Protein AF-A0A6N1X9X9-F1 (afdb_monomer_lite)

pLDDT: mean 91.33, std 6.2, range [64.06, 96.06]

Structure (mmCIF, N/CA/C/O backbone):
data_AF-A0A6N1X9X9-F1
#
_entry.id   AF-A0A6N1X9X9-F1
#
loop_
_atom_site.group_PDB
_atom_site.id
_atom_site.type_symbol
_atom_site.label_atom_id
_atom_site.label_alt_id
_atom_site.label_comp_id
_atom_site.label_asym_id
_atom_site.label_entity_id
_atom_site.label_seq_id
_atom_site.pdbx_PDB_ins_code
_atom_site.Cartn_x
_atom_site.Cartn_y
_atom_site.Cartn_z
_atom_site.occupancy
_atom_site.B_iso_or_equiv
_atom_site.auth_seq_id
_atom_site.auth_comp_id
_atom_site.auth_asym_id
_atom_site.auth_atom_id
_atom_site.pdbx_PDB_model_num
ATOM 1 N N . MET A 1 1 ? 12.993 5.588 -9.348 1.00 64.06 1 MET A N 1
ATOM 2 C CA . MET A 1 1 ? 12.636 5.391 -7.919 1.00 64.06 1 MET A CA 1
ATOM 3 C C . MET A 1 1 ? 12.897 3.940 -7.534 1.00 64.06 1 MET A C 1
ATOM 5 O O . MET A 1 1 ? 12.648 3.083 -8.366 1.00 64.06 1 MET A O 1
ATOM 9 N N . SER A 1 2 ? 13.373 3.642 -6.319 1.00 86.94 2 SER A N 1
ATOM 10 C CA . SER A 1 2 ? 13.534 2.247 -5.869 1.00 86.94 2 SER A CA 1
ATOM 11 C C . SER A 1 2 ? 12.231 1.690 -5.282 1.00 86.94 2 SER A C 1
ATOM 13 O O . SER A 1 2 ? 11.487 2.414 -4.614 1.00 86.94 2 SER A O 1
ATOM 15 N N . GLY A 1 3 ? 11.970 0.391 -5.470 1.00 88.19 3 GLY A N 1
ATOM 16 C CA . GLY A 1 3 ? 10.787 -0.271 -4.902 1.00 88.19 3 GLY A CA 1
ATOM 17 C C . GLY A 1 3 ? 10.714 -0.175 -3.372 1.00 88.19 3 GLY A C 1
ATOM 18 O O . GLY A 1 3 ? 9.636 0.010 -2.815 1.00 88.19 3 GLY A O 1
ATOM 19 N N . ALA A 1 4 ? 11.861 -0.187 -2.683 1.00 90.88 4 ALA A N 1
ATOM 20 C CA . ALA A 1 4 ? 11.921 0.006 -1.232 1.00 90.88 4 ALA A CA 1
ATOM 21 C C . ALA A 1 4 ? 11.408 1.390 -0.794 1.00 90.88 4 ALA A C 1
ATOM 23 O O . ALA A 1 4 ? 10.678 1.497 0.192 1.00 90.88 4 ALA A O 1
ATOM 24 N N . ARG A 1 5 ? 11.737 2.449 -1.545 1.00 93.12 5 ARG A N 1
ATOM 25 C CA . ARG A 1 5 ? 11.286 3.811 -1.234 1.00 93.12 5 ARG A CA 1
ATOM 26 C C . ARG A 1 5 ? 9.786 3.977 -1.459 1.00 93.12 5 ARG A C 1
ATOM 28 O O . ARG A 1 5 ? 9.129 4.591 -0.624 1.00 93.12 5 ARG A O 1
ATOM 35 N N . ILE A 1 6 ? 9.243 3.388 -2.528 1.00 93.25 6 ILE A N 1
ATOM 36 C CA . ILE A 1 6 ? 7.792 3.376 -2.777 1.00 93.25 6 ILE A CA 1
ATOM 37 C C . ILE A 1 6 ? 7.084 2.668 -1.623 1.00 93.25 6 ILE A C 1
ATOM 39 O O . ILE A 1 6 ? 6.203 3.247 -1.001 1.00 93.25 6 ILE A O 1
ATOM 43 N N . ARG A 1 7 ? 7.531 1.464 -1.259 1.00 95.06 7 ARG A N 1
ATOM 44 C CA . ARG A 1 7 ? 6.960 0.687 -0.150 1.00 95.06 7 ARG A CA 1
ATOM 45 C C . ARG A 1 7 ? 6.910 1.483 1.158 1.00 95.06 7 ARG A C 1
ATOM 47 O O . ARG A 1 7 ? 5.887 1.490 1.837 1.00 95.06 7 ARG A O 1
ATOM 54 N N . ASN A 1 8 ? 7.998 2.174 1.497 1.00 94.94 8 ASN A N 1
ATOM 55 C CA . ASN A 1 8 ? 8.069 2.991 2.708 1.00 94.94 8 ASN A CA 1
ATOM 56 C C . ASN A 1 8 ? 7.120 4.193 2.649 1.00 94.94 8 ASN A C 1
ATOM 58 O O . ASN A 1 8 ? 6.443 4.470 3.637 1.00 94.94 8 ASN A O 1
ATOM 62 N N . LEU A 1 9 ? 7.020 4.860 1.495 1.00 94.50 9 LEU A N 1
ATOM 63 C CA . LEU A 1 9 ? 6.077 5.959 1.294 1.00 94.50 9 LEU A CA 1
ATOM 64 C C . LEU A 1 9 ? 4.624 5.493 1.447 1.00 94.50 9 LEU A C 1
ATOM 66 O O . LEU A 1 9 ? 3.843 6.152 2.127 1.00 94.50 9 LEU A O 1
ATOM 70 N N . LEU A 1 10 ? 4.276 4.338 0.870 1.00 94.69 10 LEU A N 1
ATOM 71 C CA . LEU A 1 10 ? 2.936 3.765 0.999 1.00 94.69 10 LEU A CA 1
ATOM 72 C C . LEU A 1 10 ? 2.605 3.454 2.461 1.00 94.69 10 LEU A C 1
ATOM 74 O O . LEU A 1 10 ? 1.556 3.865 2.945 1.00 94.69 10 LEU A O 1
ATOM 78 N N . ARG A 1 11 ? 3.519 2.805 3.197 1.00 95.38 11 ARG A N 1
ATOM 79 C CA . ARG A 1 11 ? 3.328 2.534 4.635 1.00 95.38 11 ARG A CA 1
ATOM 80 C C . ARG A 1 11 ? 3.136 3.807 5.442 1.00 95.38 11 ARG A C 1
ATOM 82 O O . ARG A 1 11 ? 2.250 3.862 6.287 1.00 95.38 11 ARG A O 1
ATOM 89 N N . PHE A 1 12 ? 3.974 4.811 5.195 1.00 95.31 12 PHE A N 1
ATOM 90 C CA . PHE A 1 12 ? 3.865 6.101 5.864 1.00 95.31 12 PHE A CA 1
ATOM 91 C C . PHE A 1 12 ? 2.504 6.748 5.592 1.00 95.31 12 PHE A C 1
ATOM 93 O O . PHE A 1 12 ? 1.845 7.190 6.529 1.00 95.31 12 PHE A O 1
ATOM 100 N N . ARG A 1 13 ? 2.041 6.736 4.337 1.00 94.56 13 ARG A N 1
ATOM 101 C CA . ARG A 1 13 ? 0.757 7.333 3.969 1.00 94.56 13 ARG A CA 1
ATOM 102 C C . ARG A 1 13 ? -0.438 6.602 4.580 1.00 94.56 13 ARG A C 1
ATOM 104 O O . ARG A 1 13 ? -1.329 7.268 5.087 1.00 94.56 13 ARG A O 1
ATOM 111 N N . LEU A 1 14 ? -0.435 5.267 4.586 1.00 94.50 14 LEU A N 1
ATOM 112 C CA . LEU A 1 14 ? -1.485 4.472 5.239 1.00 94.50 14 LEU A CA 1
ATOM 113 C C . LEU A 1 14 ? -1.587 4.805 6.733 1.00 94.50 14 LEU A C 1
ATOM 115 O O . LEU A 1 14 ? -2.678 5.059 7.229 1.00 94.50 14 LEU A O 1
ATOM 119 N N . ARG A 1 15 ? -0.444 4.933 7.422 1.00 95.12 15 ARG A N 1
ATOM 120 C CA . ARG A 1 15 ? -0.410 5.356 8.831 1.00 95.12 15 ARG A CA 1
ATOM 121 C C . ARG A 1 15 ? -0.980 6.758 9.046 1.00 95.12 15 ARG A C 1
ATOM 123 O O . ARG A 1 15 ? -1.667 6.968 10.035 1.00 95.12 15 ARG A O 1
ATOM 130 N N . GLN A 1 16 ? -0.716 7.704 8.142 1.00 96.06 16 GLN A N 1
ATOM 131 C CA . GLN A 1 16 ? -1.294 9.053 8.229 1.00 96.06 16 GLN A CA 1
ATOM 132 C C . GLN A 1 16 ? -2.817 9.066 8.056 1.00 96.06 16 GLN A C 1
ATOM 134 O O . GLN A 1 16 ? -3.471 9.932 8.621 1.00 96.06 16 GLN A O 1
ATOM 139 N N . LEU A 1 17 ? -3.363 8.135 7.272 1.00 93.31 17 LEU A N 1
ATOM 140 C CA . LEU A 1 17 ? -4.806 7.982 7.067 1.00 93.31 17 LEU A CA 1
ATOM 141 C C . LEU A 1 17 ? -5.477 7.154 8.174 1.00 93.31 17 LEU A C 1
ATOM 143 O O . LEU A 1 17 ? -6.689 6.994 8.161 1.00 93.31 17 LEU A O 1
ATOM 147 N N . GLY A 1 18 ? -4.706 6.587 9.109 1.00 95.00 18 GLY A N 1
ATOM 148 C CA . GLY A 1 18 ? -5.228 5.642 10.097 1.00 95.00 18 GLY A CA 1
ATOM 149 C C . GLY A 1 18 ? -5.628 4.284 9.510 1.00 95.00 18 GLY A C 1
ATOM 150 O O . GLY A 1 18 ? -6.258 3.496 10.204 1.00 95.00 18 GLY A O 1
ATOM 151 N N . TRP A 1 19 ? -5.255 3.992 8.260 1.00 95.12 19 TRP A N 1
ATOM 152 C CA . TRP A 1 19 ? -5.577 2.731 7.594 1.00 95.12 19 TRP A CA 1
ATOM 153 C C . TRP A 1 19 ? -4.598 1.628 7.997 1.00 95.12 19 TRP A C 1
ATOM 155 O O . TRP A 1 19 ? -3.383 1.847 8.118 1.00 95.12 19 TRP A O 1
ATOM 165 N N . GLN A 1 20 ? -5.106 0.408 8.132 1.00 94.00 20 GLN A N 1
ATOM 166 C CA . GLN A 1 20 ? -4.311 -0.765 8.423 1.00 94.00 20 GLN A CA 1
ATOM 167 C C . GLN A 1 20 ? -3.333 -1.052 7.280 1.00 94.00 20 GLN A C 1
ATOM 169 O O . GLN A 1 20 ? -3.673 -1.134 6.098 1.00 94.00 20 GLN A O 1
ATOM 174 N N . VAL A 1 21 ? -2.064 -1.242 7.644 1.00 93.56 21 VAL A N 1
ATOM 175 C CA . VAL A 1 21 ? -1.041 -1.643 6.678 1.00 93.56 21 VAL A CA 1
ATOM 176 C C . VAL A 1 21 ? -1.258 -3.121 6.330 1.00 93.56 21 VAL A C 1
ATOM 178 O O . VAL A 1 21 ? -1.228 -3.958 7.236 1.00 93.56 21 VAL A O 1
ATOM 181 N N . PRO A 1 22 ? -1.434 -3.479 5.045 1.00 93.62 22 PRO A N 1
ATOM 182 C CA . PRO A 1 22 ? -1.609 -4.868 4.648 1.00 93.62 22 PRO A CA 1
ATOM 183 C C . PRO A 1 22 ? -0.315 -5.662 4.857 1.00 93.62 22 PRO A C 1
ATOM 185 O O . PRO A 1 22 ? 0.785 -5.103 4.940 1.00 93.62 22 PRO A O 1
ATOM 188 N N . VAL A 1 23 ? -0.437 -6.990 4.884 1.00 94.25 23 VAL A N 1
ATOM 189 C CA . VAL A 1 23 ? 0.718 -7.894 4.992 1.00 94.25 23 VAL A CA 1
ATOM 190 C C . VAL A 1 23 ? 1.769 -7.596 3.917 1.00 94.25 23 VAL A C 1
ATOM 192 O O . VAL A 1 23 ? 1.439 -7.223 2.788 1.00 94.25 23 VAL A O 1
ATOM 195 N N . ALA A 1 24 ? 3.049 -7.780 4.262 1.00 92.62 24 ALA A N 1
ATOM 196 C CA . ALA A 1 24 ? 4.175 -7.356 3.427 1.00 92.62 24 ALA A CA 1
ATOM 197 C C . ALA A 1 24 ? 4.075 -7.859 1.979 1.00 92.62 24 ALA A C 1
ATOM 199 O O . ALA A 1 24 ? 4.221 -7.063 1.061 1.00 92.62 24 ALA A O 1
ATOM 200 N N . ALA A 1 25 ? 3.712 -9.128 1.770 1.00 94.62 25 ALA A N 1
ATOM 201 C CA . ALA A 1 25 ? 3.567 -9.710 0.435 1.00 94.62 25 ALA A CA 1
ATOM 202 C C . ALA A 1 25 ? 2.536 -8.978 -0.447 1.00 94.62 25 ALA A C 1
ATOM 204 O O . ALA A 1 25 ? 2.774 -8.766 -1.634 1.00 94.62 25 ALA A O 1
ATOM 205 N N . ARG A 1 26 ? 1.407 -8.546 0.131 1.00 94.44 26 ARG A N 1
ATOM 206 C CA . ARG A 1 26 ? 0.343 -7.820 -0.582 1.00 94.44 26 ARG A CA 1
ATOM 207 C C . ARG A 1 26 ? 0.818 -6.427 -0.993 1.00 94.44 26 ARG A C 1
ATOM 209 O O . ARG A 1 26 ? 0.584 -5.997 -2.120 1.00 94.44 26 ARG A O 1
ATOM 216 N N . LEU A 1 27 ? 1.514 -5.740 -0.087 1.00 95.19 27 LEU A N 1
ATOM 217 C CA . LEU A 1 27 ? 2.098 -4.432 -0.371 1.00 95.19 27 LEU A CA 1
ATOM 218 C C . LEU A 1 27 ? 3.215 -4.529 -1.416 1.00 95.19 27 LEU A C 1
ATOM 220 O O . LEU A 1 27 ? 3.317 -3.680 -2.296 1.00 95.19 27 LEU A O 1
ATOM 224 N N . ASP A 1 28 ? 4.039 -5.568 -1.330 1.00 95.31 28 ASP A N 1
ATOM 225 C CA . ASP A 1 28 ? 5.145 -5.807 -2.249 1.00 95.31 28 ASP A CA 1
ATOM 226 C C . ASP A 1 28 ? 4.638 -6.108 -3.656 1.00 95.31 28 ASP A C 1
ATOM 228 O O . ASP A 1 28 ? 5.170 -5.558 -4.619 1.00 95.31 28 ASP A O 1
ATOM 232 N N . GLU A 1 29 ? 3.574 -6.903 -3.778 1.00 95.75 29 GLU A N 1
ATOM 233 C CA . GLU A 1 29 ? 2.911 -7.147 -5.055 1.00 95.75 29 GLU A CA 1
ATOM 234 C C . GLU A 1 29 ? 2.359 -5.860 -5.663 1.00 95.75 29 GLU A C 1
ATOM 236 O O . GLU A 1 29 ? 2.613 -5.573 -6.830 1.00 95.75 29 GLU A O 1
ATOM 241 N N . PHE A 1 30 ? 1.691 -5.030 -4.865 1.00 95.25 30 PHE A N 1
ATOM 242 C CA . PHE A 1 30 ? 1.208 -3.744 -5.350 1.00 95.25 30 PHE A CA 1
ATOM 243 C C . PHE A 1 30 ? 2.356 -2.837 -5.822 1.00 95.25 30 PHE A C 1
ATOM 245 O O . PHE A 1 30 ? 2.270 -2.234 -6.888 1.00 95.25 30 PHE A O 1
ATOM 252 N N . VAL A 1 31 ? 3.477 -2.787 -5.093 1.00 94.88 31 VAL A N 1
ATOM 253 C CA 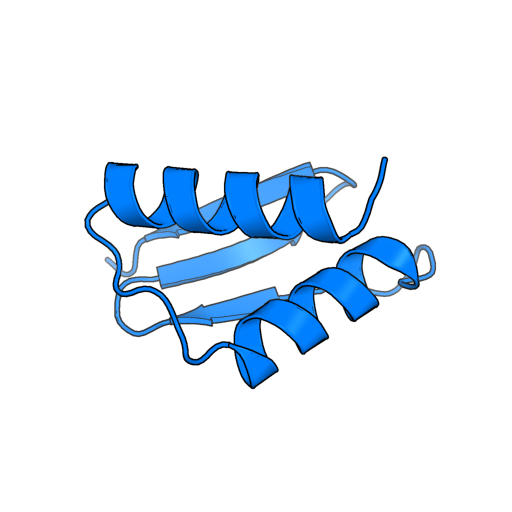. VAL A 1 31 ? 4.677 -2.046 -5.524 1.00 94.88 31 VAL A CA 1
ATOM 254 C C . VAL A 1 31 ? 5.244 -2.602 -6.831 1.00 94.88 31 VAL A C 1
ATOM 256 O O . VAL A 1 31 ? 5.637 -1.817 -7.693 1.00 94.88 31 VAL A O 1
ATOM 259 N N . ARG A 1 32 ? 5.27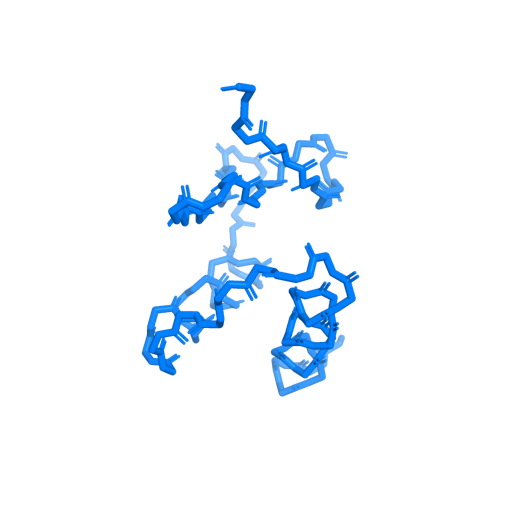9 -3.931 -7.007 1.00 94.12 32 ARG A N 1
ATOM 260 C CA . ARG A 1 32 ? 5.688 -4.543 -8.281 1.00 94.12 32 ARG A CA 1
ATOM 261 C C . ARG A 1 32 ? 4.776 -4.090 -9.413 1.00 94.12 32 ARG A C 1
ATOM 263 O O . ARG A 1 32 ? 5.287 -3.639 -10.430 1.00 94.12 32 ARG A O 1
ATOM 270 N N . GLN A 1 33 ? 3.461 -4.135 -9.211 1.00 93.44 33 GLN A N 1
ATOM 271 C CA . GLN A 1 33 ? 2.479 -3.690 -10.198 1.00 93.44 33 GLN A CA 1
ATOM 272 C C . GLN A 1 33 ? 2.619 -2.201 -10.525 1.00 93.44 33 GLN A C 1
ATOM 274 O O . GLN A 1 33 ? 2.566 -1.844 -11.693 1.00 93.44 33 GLN A O 1
ATOM 279 N N . LEU A 1 34 ? 2.867 -1.329 -9.542 1.00 91.88 34 LEU A N 1
ATOM 280 C CA . LEU A 1 34 ? 3.127 0.097 -9.793 1.00 91.88 34 LEU A CA 1
ATOM 281 C C . LEU A 1 34 ? 4.354 0.331 -10.683 1.00 91.88 34 LEU A C 1
ATOM 283 O O . LEU A 1 34 ? 4.377 1.287 -11.452 1.00 91.88 34 LEU A O 1
ATOM 287 N N . LEU A 1 35 ? 5.383 -0.508 -10.550 1.00 91.25 35 LEU A N 1
ATOM 288 C CA . LEU A 1 35 ? 6.637 -0.375 -11.292 1.00 91.25 35 LEU A CA 1
ATOM 289 C C . LEU A 1 35 ? 6.592 -1.017 -12.683 1.00 91.25 35 LEU A C 1
ATOM 291 O O . LEU A 1 35 ? 7.346 -0.594 -13.555 1.00 91.25 35 LEU A O 1
ATOM 295 N N . SER A 1 36 ? 5.765 -2.046 -12.879 1.00 90.38 36 SER A N 1
ATOM 296 C CA . SER A 1 36 ? 5.718 -2.837 -14.116 1.00 90.38 36 SER A CA 1
ATOM 297 C C . SER A 1 36 ? 4.437 -2.663 -14.932 1.00 90.38 36 SER A C 1
ATOM 299 O O . SER A 1 36 ? 4.350 -3.189 -16.042 1.00 90.38 36 SER A O 1
ATOM 301 N N . ALA A 1 37 ? 3.431 -1.960 -14.405 1.00 87.19 37 ALA A N 1
ATOM 302 C CA . ALA A 1 37 ? 2.186 -1.712 -15.115 1.00 87.19 37 ALA A CA 1
ATOM 303 C C . ALA A 1 37 ? 2.442 -0.934 -16.411 1.00 87.19 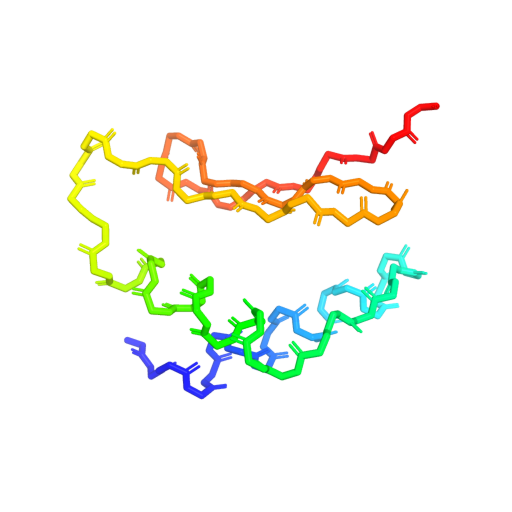37 ALA A C 1
ATOM 305 O O . ALA A 1 37 ? 2.977 0.172 -16.402 1.00 87.19 37 ALA A O 1
ATOM 306 N N . GLY A 1 38 ? 2.017 -1.527 -17.528 1.00 81.44 38 GLY A N 1
ATOM 307 C CA . GLY A 1 38 ? 1.866 -0.812 -18.791 1.00 81.44 38 GLY A CA 1
ATOM 308 C C . GLY A 1 38 ? 0.695 0.183 -18.745 1.00 81.44 38 GLY A C 1
ATOM 309 O O . GLY A 1 38 ? -0.105 0.137 -17.809 1.00 81.44 38 GLY A O 1
ATOM 310 N N . PRO A 1 39 ? 0.558 1.045 -19.765 1.00 78.00 39 PRO A N 1
ATOM 311 C CA . PRO A 1 39 ? -0.395 2.162 -19.783 1.00 78.00 39 PRO A CA 1
ATOM 312 C C . PRO A 1 39 ? -1.870 1.765 -19.585 1.00 78.00 39 PRO A C 1
ATOM 314 O O . PRO A 1 39 ? -2.620 2.545 -19.009 1.00 78.00 39 PRO A O 1
ATOM 317 N N . ASP A 1 40 ? -2.270 0.549 -19.972 1.00 85.19 40 ASP A N 1
ATOM 318 C CA . ASP A 1 40 ? -3.652 0.058 -19.808 1.00 85.19 40 ASP A CA 1
ATOM 319 C C . ASP A 1 40 ? -3.920 -0.628 -18.461 1.00 85.19 40 ASP A C 1
ATOM 321 O O . ASP A 1 40 ? -5.048 -1.030 -18.159 1.00 85.19 40 ASP A O 1
ATOM 325 N N . ARG A 1 41 ? -2.891 -0.793 -17.621 1.00 84.12 41 ARG A N 1
ATOM 326 C CA . ARG A 1 41 ? -3.049 -1.397 -16.298 1.00 84.12 41 ARG A CA 1
ATOM 327 C C . ARG A 1 41 ? -3.226 -0.310 -15.251 1.00 84.12 41 ARG A C 1
ATOM 329 O O . ARG A 1 41 ? -2.414 0.600 -15.122 1.00 84.12 41 ARG A O 1
ATOM 336 N N . HIS A 1 42 ? -4.253 -0.488 -14.430 1.00 88.44 42 HIS A N 1
ATOM 337 C CA . HIS A 1 42 ? -4.589 0.400 -13.324 1.00 88.44 42 HIS A CA 1
ATOM 338 C C . HIS A 1 42 ? -4.438 -0.360 -11.998 1.00 88.44 42 HIS A C 1
ATOM 340 O O . HIS A 1 42 ? -5.436 -0.873 -11.484 1.00 88.44 42 HIS A O 1
ATOM 346 N N . PRO A 1 43 ? -3.209 -0.498 -11.452 1.00 93.94 43 PRO A N 1
ATOM 347 C CA . PRO A 1 43 ? -3.000 -1.169 -10.176 1.00 93.94 43 PRO A CA 1
ATOM 348 C C . PRO A 1 43 ? -3.910 -0.589 -9.096 1.00 93.94 43 PRO A C 1
ATOM 350 O O . PRO A 1 43 ? -3.995 0.632 -8.923 1.00 93.94 43 PRO A O 1
ATOM 353 N N . GLY A 1 44 ? -4.565 -1.475 -8.354 1.00 94.50 44 GLY A N 1
ATOM 354 C CA . GLY A 1 44 ? -5.422 -1.137 -7.228 1.00 94.50 44 GLY A CA 1
ATOM 355 C C . GLY A 1 44 ? -5.183 -2.088 -6.066 1.00 94.50 44 GLY A C 1
ATOM 356 O O . GLY A 1 44 ? -4.891 -3.266 -6.266 1.00 94.50 44 GLY A O 1
ATOM 357 N N . LEU A 1 45 ? -5.306 -1.564 -4.857 1.00 95.19 45 LEU A N 1
ATOM 358 C CA . LEU A 1 45 ? -5.223 -2.309 -3.619 1.00 95.19 45 LEU A CA 1
ATOM 359 C C . LEU A 1 45 ? -6.403 -1.918 -2.735 1.00 95.19 45 LEU A C 1
ATOM 361 O O . LEU A 1 45 ? -6.443 -0.808 -2.202 1.00 95.19 45 LEU A O 1
ATOM 365 N N .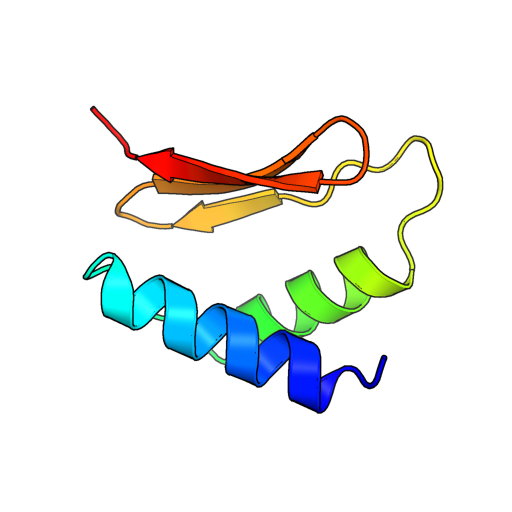 ASP A 1 46 ? -7.354 -2.838 -2.613 1.00 94.06 46 ASP A N 1
ATOM 366 C CA . ASP A 1 46 ? -8.481 -2.715 -1.696 1.00 94.06 46 ASP A CA 1
ATOM 367 C C . ASP A 1 46 ? -8.037 -3.114 -0.276 1.00 94.06 46 ASP A C 1
ATOM 369 O O . ASP A 1 46 ? -7.323 -4.108 -0.082 1.00 94.06 46 ASP A O 1
ATOM 373 N N . LEU A 1 47 ? -8.435 -2.296 0.693 1.00 93.50 47 LEU A N 1
ATOM 374 C CA . LEU A 1 47 ? -8.195 -2.403 2.130 1.00 93.50 47 LEU A CA 1
ATOM 375 C C . LEU A 1 47 ? -9.544 -2.303 2.857 1.00 93.50 47 LEU A C 1
ATOM 377 O O . LEU A 1 47 ? -10.566 -2.008 2.238 1.00 93.50 47 LEU A O 1
ATOM 381 N N . ALA A 1 48 ? -9.556 -2.565 4.164 1.00 92.44 48 ALA A N 1
ATOM 382 C CA . ALA A 1 48 ? -10.789 -2.511 4.949 1.00 92.44 48 ALA A CA 1
ATOM 383 C C . ALA A 1 48 ? -11.367 -1.088 5.017 1.00 92.44 48 ALA A C 1
ATOM 385 O O . ALA A 1 48 ? -12.575 -0.917 5.038 1.00 92.44 48 ALA A O 1
ATOM 386 N N . GLU A 1 49 ? -10.505 -0.075 5.021 1.00 95.75 49 GLU A N 1
ATOM 387 C CA . GLU A 1 49 ? -10.873 1.332 5.181 1.00 95.75 49 GLU A CA 1
ATOM 388 C C . GLU A 1 49 ? -11.119 2.048 3.848 1.00 95.75 49 GLU A C 1
ATOM 390 O O . GLU A 1 49 ? -11.569 3.192 3.821 1.00 95.75 49 GLU A O 1
ATOM 395 N N . GLY A 1 50 ? -10.763 1.425 2.724 1.00 94.31 50 GLY A N 1
ATOM 396 C CA . GLY A 1 50 ? -10.672 2.145 1.463 1.00 94.31 50 GLY A CA 1
ATOM 397 C C . GLY A 1 50 ? -9.926 1.412 0.366 1.00 94.31 50 GLY A C 1
ATOM 398 O O . GLY A 1 50 ? -9.505 0.265 0.490 1.00 94.31 50 GLY A O 1
ATOM 399 N N . ARG A 1 51 ? -9.722 2.116 -0.742 1.00 94.88 51 ARG A N 1
ATOM 400 C CA . ARG A 1 51 ? -8.958 1.645 -1.893 1.00 94.88 51 ARG A CA 1
ATOM 401 C C . ARG A 1 51 ? -7.843 2.615 -2.226 1.00 94.88 51 ARG A C 1
ATOM 403 O O . ARG A 1 51 ? -8.058 3.815 -2.368 1.00 94.88 51 ARG A O 1
ATOM 410 N N . MET A 1 52 ? -6.656 2.075 -2.460 1.00 94.88 52 MET A N 1
ATOM 411 C CA . MET A 1 52 ? -5.550 2.801 -3.069 1.00 94.88 52 MET A CA 1
ATOM 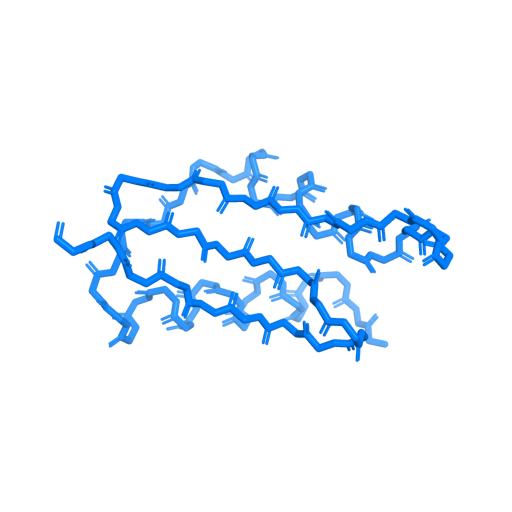412 C C . MET A 1 52 ? -5.419 2.385 -4.537 1.00 94.88 52 MET A C 1
ATOM 414 O O . MET A 1 52 ? -5.266 1.202 -4.819 1.00 94.88 52 MET A O 1
ATOM 418 N N . ALA A 1 53 ? -5.486 3.315 -5.490 1.00 94.00 53 ALA A N 1
ATOM 419 C CA . ALA A 1 53 ? -5.484 2.967 -6.915 1.00 94.00 53 ALA A CA 1
ATOM 420 C C . ALA A 1 53 ? -4.798 4.005 -7.801 1.00 94.00 53 ALA A C 1
ATOM 422 O O . ALA A 1 53 ? -4.844 5.202 -7.524 1.00 94.00 53 ALA A O 1
ATOM 423 N N . VAL A 1 54 ? -4.196 3.549 -8.900 1.00 92.62 54 VAL A N 1
ATOM 424 C CA . VAL A 1 54 ? -3.671 4.443 -9.938 1.00 92.62 54 VAL A CA 1
ATOM 425 C C . VAL A 1 54 ? -4.803 4.888 -10.860 1.00 92.62 54 VAL A C 1
ATOM 427 O O . VAL A 1 54 ? -5.491 4.060 -11.454 1.00 92.62 54 VAL A O 1
ATOM 430 N N . ARG A 1 55 ? -4.977 6.202 -11.015 1.00 89.38 55 ARG A N 1
ATOM 431 C CA . ARG A 1 55 ? -5.882 6.821 -11.994 1.00 89.38 55 ARG A CA 1
ATOM 432 C C . ARG A 1 55 ? -5.160 7.983 -12.662 1.00 89.38 55 ARG A C 1
ATOM 434 O O . ARG A 1 55 ? -4.583 8.822 -11.969 1.00 89.38 55 ARG A O 1
ATOM 441 N N . GLN A 1 56 ? -5.185 8.028 -13.996 1.00 87.00 56 GLN A N 1
ATOM 442 C CA . GLN A 1 56 ? -4.524 9.077 -14.792 1.00 87.00 56 GLN A CA 1
ATOM 443 C C . GLN A 1 56 ? -3.034 9.260 -14.425 1.00 87.00 56 GLN A C 1
ATOM 445 O O . GLN A 1 56 ? -2.547 10.377 -14.264 1.00 87.00 56 GLN A O 1
ATOM 450 N N . GLY A 1 57 ? -2.317 8.151 -14.207 1.00 86.38 57 GLY A N 1
ATOM 451 C CA . GLY A 1 57 ? -0.892 8.166 -13.847 1.00 86.38 57 GLY A CA 1
ATOM 452 C C . GLY A 1 57 ? -0.578 8.665 -12.430 1.00 86.38 57 GLY A C 1
ATOM 453 O O . GLY A 1 57 ? 0.587 8.862 -12.093 1.00 86.38 57 GLY A O 1
ATOM 454 N N . ARG A 1 58 ? -1.593 8.873 -11.585 1.00 89.12 58 ARG A N 1
ATOM 455 C CA . ARG A 1 58 ? -1.438 9.308 -10.191 1.00 89.12 58 ARG A CA 1
ATOM 456 C C . ARG A 1 58 ? -2.029 8.281 -9.245 1.00 89.12 58 ARG A C 1
ATOM 458 O O . ARG A 1 58 ? -3.012 7.627 -9.575 1.00 89.12 58 ARG A O 1
ATOM 465 N N . LEU A 1 59 ? -1.432 8.145 -8.069 1.00 92.31 59 LEU A N 1
ATOM 466 C CA . LEU A 1 59 ? -1.984 7.330 -6.994 1.00 92.31 59 LEU A CA 1
ATOM 467 C C . LEU A 1 59 ? -3.106 8.116 -6.297 1.00 92.31 59 LEU A C 1
ATOM 469 O O . LEU A 1 59 ? -2.958 9.316 -6.079 1.00 92.31 59 LEU A O 1
ATOM 473 N N . HIS A 1 60 ? -4.215 7.450 -5.987 1.00 92.94 60 HIS A N 1
ATOM 474 C CA . HIS A 1 60 ? -5.381 7.994 -5.285 1.00 92.94 60 HIS A CA 1
ATOM 475 C C . HIS A 1 60 ? -5.737 7.103 -4.098 1.00 92.94 60 HIS A C 1
ATOM 477 O O . HIS A 1 60 ? -5.522 5.892 -4.151 1.00 92.94 60 HIS A O 1
ATOM 483 N N . TRP A 1 61 ? -6.310 7.708 -3.060 1.00 93.75 61 TRP A N 1
ATOM 484 C CA . TRP A 1 61 ? -6.782 7.060 -1.839 1.00 93.75 61 TRP A CA 1
ATOM 485 C C . TRP A 1 61 ? -8.262 7.388 -1.724 1.00 93.75 61 TRP A C 1
ATOM 487 O O . TRP A 1 61 ? -8.630 8.557 -1.659 1.00 93.75 61 TRP A O 1
ATOM 497 N N . LEU A 1 62 ? -9.090 6.360 -1.803 1.00 92.75 62 LEU A N 1
ATOM 498 C CA . LEU A 1 62 ? -10.540 6.452 -1.801 1.00 92.75 62 LEU A CA 1
ATOM 499 C C . LEU A 1 62 ? -11.011 5.829 -0.489 1.00 92.75 62 LEU A C 1
ATOM 501 O O . LEU A 1 62 ? -10.920 4.613 -0.342 1.00 92.75 62 LEU A O 1
ATOM 505 N N . GLU A 1 63 ? -11.427 6.651 0.469 1.00 88.75 63 GLU A N 1
ATOM 506 C CA . GLU A 1 63 ? -12.031 6.174 1.719 1.00 88.75 63 GLU A CA 1
ATOM 507 C C . GLU A 1 63 ? -13.336 5.427 1.415 1.00 88.75 63 GLU A C 1
ATOM 509 O O . GLU A 1 63 ? -14.072 5.802 0.496 1.00 88.75 63 GLU A O 1
ATOM 514 N N . GLN A 1 64 ? -13.601 4.342 2.146 1.00 80.25 64 GLN A N 1
ATOM 515 C CA . GLN A 1 64 ? -14.946 3.778 2.195 1.00 80.25 64 GLN A CA 1
ATOM 516 C C . GLN A 1 64 ? -15.834 4.746 2.984 1.00 80.25 64 GLN A C 1
ATOM 518 O O . GLN A 1 64 ? -15.450 5.187 4.066 1.00 80.25 64 GLN A O 1
ATOM 523 N N . GLY A 1 65 ? -16.964 5.131 2.385 1.00 64.50 65 GLY A N 1
ATOM 524 C CA . GLY A 1 65 ? -17.976 5.981 3.020 1.00 64.50 65 GLY A CA 1
ATOM 525 C C . GLY A 1 65 ? -18.804 5.237 4.053 1.00 64.50 65 GLY A C 1
ATOM 526 O O . GLY A 1 65 ? -18.921 3.997 3.925 1.00 64.50 65 GLY A O 1
#

Secondary structure (DSSP, 8-state):
--HHHHHHHHHHHHHHTTPPPPPHHHHHHHHHHHHH--TT---EEE-SSEEEEEETTEEEEEE--

Sequence (65 aa):
MSGARIRNLLRFRLRQLGWQVPVAARLDEFVRQLLSAGPDRHPGLDLAEGRMAVRQGRLHWLEQG

Foldseek 3Di:
DDLVVVLVVVVVVCVVVVFDDDDPVLSSVLSVCLVPPDPPDKRKDDGP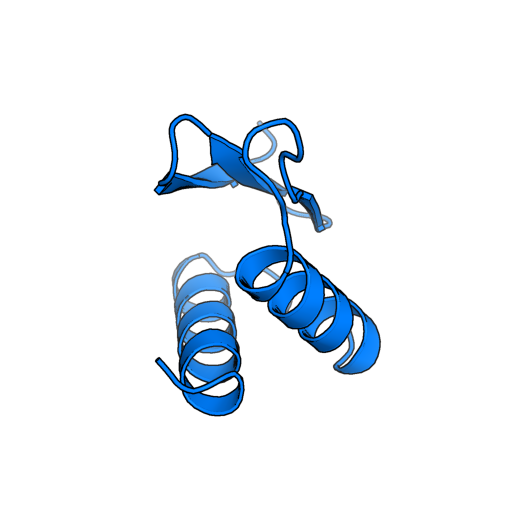QFIWIDDPNDIDTGGDD

Radius of gyration: 11.26 Å; chains: 1; bounding box: 32×19×30 Å